Protein AF-A7SJE1-F1 (afdb_monomer_lite)

Secondary structure (DSSP, 8-state):
-EEEEEEEEEEEEEEEEEEEEEEEEEEEEEEEEEEEEEEEEEEEEEEEEEEESEEEEEEEEEEEEEEEEESSEEEEEEEEEEEEEEE-SSEE-

Structure (mmCIF, N/CA/C/O backbone):
data_AF-A7SJE1-F1
#
_entry.id   AF-A7SJE1-F1
#
loop_
_atom_site.group_PDB
_atom_site.id
_atom_site.type_symbol
_atom_site.label_atom_id
_atom_site.label_alt_id
_atom_site.label_comp_id
_atom_site.label_asym_id
_atom_site.label_entity_id
_atom_site.label_seq_id
_atom_site.pdbx_PDB_ins_code
_atom_site.Cartn_x
_atom_site.Cartn_y
_atom_site.Cartn_z
_atom_site.occupancy
_atom_site.B_iso_or_equiv
_atom_site.auth_seq_id
_atom_site.auth_comp_id
_atom_site.auth_asym_id
_atom_site.auth_atom_id
_atom_site.pdbx_PDB_model_num
ATOM 1 N N . MET A 1 1 ? -0.308 12.784 11.298 1.00 85.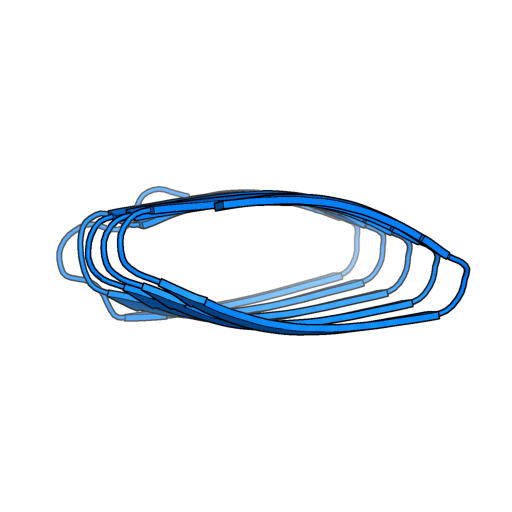88 1 MET A N 1
ATOM 2 C CA . MET A 1 1 ? 1.047 13.014 10.760 1.00 85.88 1 MET A CA 1
ATOM 3 C C . MET A 1 1 ? 0.924 13.163 9.260 1.00 85.88 1 MET A C 1
ATOM 5 O O . MET A 1 1 ? 0.205 12.370 8.661 1.00 85.88 1 MET A O 1
ATOM 9 N N . GLN A 1 2 ? 1.610 14.151 8.687 1.00 88.69 2 GLN A N 1
ATOM 10 C CA . GLN A 1 2 ? 1.731 14.306 7.243 1.00 88.69 2 GLN A CA 1
ATOM 11 C C . GLN A 1 2 ? 3.204 14.188 6.846 1.00 88.69 2 GLN A C 1
ATOM 13 O O . GLN A 1 2 ? 4.041 14.859 7.449 1.00 88.69 2 GLN A O 1
ATOM 18 N N . LEU A 1 3 ? 3.521 13.334 5.871 1.00 88.88 3 LEU A N 1
ATOM 19 C CA . LEU A 1 3 ? 4.867 13.237 5.296 1.00 88.88 3 LEU A CA 1
ATOM 20 C C . LEU A 1 3 ? 4.820 13.353 3.777 1.00 88.88 3 LEU A C 1
ATOM 22 O O . LEU A 1 3 ? 3.929 12.827 3.110 1.00 88.88 3 LEU A O 1
ATOM 26 N N . LEU A 1 4 ? 5.850 14.015 3.269 1.00 91.56 4 LEU A N 1
ATOM 27 C CA . LEU A 1 4 ? 6.171 14.180 1.865 1.00 91.56 4 LEU A CA 1
ATOM 28 C C . LEU A 1 4 ? 7.584 13.636 1.672 1.00 91.56 4 LEU A C 1
ATOM 30 O O . LEU A 1 4 ? 8.503 14.096 2.353 1.00 91.56 4 LEU A O 1
ATOM 34 N N . TYR A 1 5 ? 7.770 12.677 0.771 1.00 88.25 5 TYR A N 1
ATOM 35 C CA . TYR A 1 5 ? 9.097 12.119 0.533 1.00 88.25 5 TYR A CA 1
ATOM 36 C C . TYR A 1 5 ? 9.348 11.845 -0.949 1.00 88.25 5 TYR A C 1
ATOM 38 O O . TYR A 1 5 ? 8.493 11.318 -1.664 1.00 88.25 5 TYR A O 1
ATOM 46 N N . PHE A 1 6 ? 10.556 12.198 -1.383 1.00 92.31 6 PHE A N 1
ATOM 47 C CA . PHE A 1 6 ? 11.056 12.009 -2.738 1.00 92.31 6 PHE A CA 1
ATOM 48 C C . PHE A 1 6 ? 12.360 11.226 -2.672 1.00 92.31 6 PHE A C 1
ATOM 50 O O . PHE A 1 6 ? 13.254 11.575 -1.902 1.00 92.31 6 PHE A O 1
ATOM 57 N N . GLY A 1 7 ? 12.494 10.194 -3.494 1.00 91.31 7 GLY A N 1
ATOM 58 C CA . GLY A 1 7 ? 13.712 9.394 -3.531 1.00 91.31 7 GLY A CA 1
ATOM 59 C C . GLY A 1 7 ? 13.666 8.336 -4.617 1.00 91.31 7 GLY A C 1
ATOM 60 O O . GLY A 1 7 ? 12.611 8.052 -5.166 1.00 91.31 7 GLY A O 1
ATOM 61 N N . HIS A 1 8 ? 14.808 7.739 -4.952 1.00 90.88 8 HIS A N 1
ATOM 62 C CA . HIS A 1 8 ? 14.814 6.642 -5.921 1.00 90.88 8 HIS A CA 1
ATOM 63 C C . HIS A 1 8 ? 14.235 5.360 -5.307 1.00 90.88 8 HIS A C 1
ATOM 65 O O . HIS A 1 8 ? 13.326 4.766 -5.881 1.00 90.88 8 HIS A O 1
ATOM 71 N N . ASN A 1 9 ? 14.702 5.007 -4.107 1.00 94.31 9 ASN A N 1
ATOM 72 C CA . ASN A 1 9 ? 14.208 3.887 -3.312 1.00 94.31 9 ASN A CA 1
ATOM 73 C C . ASN A 1 9 ? 13.690 4.428 -1.982 1.00 94.31 9 ASN A C 1
ATOM 75 O O . ASN A 1 9 ? 14.402 5.167 -1.301 1.00 94.31 9 ASN A O 1
ATOM 79 N N . ILE A 1 10 ? 12.452 4.093 -1.641 1.00 92.50 10 ILE A N 1
ATOM 80 C CA . ILE A 1 10 ? 11.768 4.580 -0.447 1.00 92.50 10 ILE A CA 1
ATOM 81 C C . ILE A 1 10 ? 11.306 3.372 0.354 1.00 92.50 10 ILE A C 1
ATOM 83 O O . ILE A 1 10 ? 10.532 2.558 -0.144 1.00 92.50 10 ILE A O 1
ATOM 87 N N . GLU A 1 11 ? 11.744 3.301 1.605 1.00 92.94 11 GLU A N 1
ATOM 88 C CA . GLU A 1 11 ? 11.282 2.332 2.594 1.00 92.94 11 GLU A CA 1
ATOM 89 C C . GLU A 1 11 ? 10.803 3.096 3.818 1.00 92.94 11 GLU A C 1
ATOM 91 O O . GLU A 1 11 ? 11.506 3.980 4.320 1.00 92.94 11 GLU A O 1
ATOM 96 N N . LEU A 1 12 ? 9.586 2.810 4.279 1.00 89.12 12 LEU A N 1
ATOM 97 C CA . LEU A 1 12 ? 9.015 3.593 5.365 1.00 89.12 12 LEU A CA 1
ATOM 98 C C . LEU A 1 12 ? 8.036 2.786 6.220 1.00 89.12 12 LEU A C 1
ATOM 100 O O . LEU A 1 12 ? 7.235 1.986 5.736 1.00 89.12 12 LEU A O 1
ATOM 104 N N . LEU A 1 13 ? 8.133 3.034 7.523 1.00 93.38 13 LEU A N 1
ATOM 105 C CA . LEU A 1 13 ? 7.325 2.446 8.579 1.00 93.38 13 LEU A CA 1
ATOM 106 C C . LEU A 1 13 ? 6.596 3.577 9.310 1.00 93.38 13 LEU A C 1
ATOM 108 O O . LEU A 1 13 ? 7.244 4.495 9.815 1.00 93.38 13 LEU A O 1
ATOM 112 N N . CYS A 1 14 ? 5.267 3.525 9.377 1.00 90.12 14 CYS A N 1
ATOM 113 C CA . CYS A 1 14 ? 4.471 4.526 10.092 1.00 90.12 14 CYS A CA 1
ATOM 114 C C . CYS A 1 14 ? 3.476 3.906 11.065 1.00 90.12 14 CYS A C 1
ATOM 116 O O . CYS A 1 14 ? 2.798 2.928 10.753 1.00 90.12 14 CYS A O 1
ATOM 118 N N . PHE A 1 15 ? 3.333 4.578 12.208 1.00 94.06 15 PHE A N 1
ATOM 119 C CA . PHE A 1 15 ? 2.310 4.314 13.211 1.00 94.06 15 PHE A CA 1
ATOM 120 C C . PHE A 1 15 ? 1.652 5.625 13.627 1.00 94.06 15 PHE A C 1
ATOM 122 O O . PHE A 1 15 ? 2.336 6.628 13.840 1.00 94.06 15 PHE A O 1
ATOM 129 N N . GLY A 1 16 ? 0.332 5.631 13.778 1.00 92.88 16 GLY A N 1
ATOM 130 C CA . GLY A 1 16 ? -0.377 6.821 14.238 1.00 92.88 16 GLY A CA 1
ATOM 131 C C . GLY A 1 16 ? -1.884 6.738 14.067 1.00 92.88 16 GLY A C 1
ATOM 132 O O . GLY A 1 16 ? -2.398 5.869 13.381 1.00 92.88 16 GLY A O 1
ATOM 133 N N . HIS A 1 17 ? -2.614 7.663 14.688 1.00 93.00 17 HIS A N 1
ATOM 134 C CA . HIS A 1 17 ? -4.073 7.676 14.574 1.00 93.00 17 HIS A CA 1
ATOM 135 C C . HIS A 1 17 ? -4.531 8.151 13.187 1.00 93.00 17 HIS A C 1
ATOM 137 O O . HIS A 1 17 ? -5.252 7.429 12.513 1.00 93.00 17 HIS A O 1
ATOM 143 N N . ASN A 1 18 ? -4.038 9.313 12.739 1.00 94.75 18 ASN A N 1
ATOM 144 C CA . ASN A 1 18 ? -4.318 9.877 11.416 1.00 94.75 18 ASN A CA 1
ATOM 145 C C . ASN A 1 18 ? -3.017 10.020 10.628 1.00 94.75 18 ASN A C 1
ATOM 147 O O . ASN A 1 18 ? -2.122 10.773 11.036 1.00 94.75 18 ASN A O 1
ATOM 151 N N . ILE A 1 19 ? -2.916 9.314 9.510 1.00 95.19 19 ILE A N 1
ATOM 152 C CA . ILE A 1 19 ? -1.720 9.225 8.677 1.00 95.19 19 ILE A CA 1
ATOM 153 C C . ILE A 1 19 ? -2.070 9.694 7.266 1.00 95.19 19 ILE A C 1
ATOM 155 O O . ILE A 1 19 ? -2.980 9.162 6.639 1.00 95.19 19 ILE A O 1
ATOM 159 N N . GLN A 1 20 ? -1.341 10.695 6.776 1.00 94.56 20 GLN A N 1
ATOM 160 C CA . GLN A 1 20 ? -1.462 11.216 5.417 1.00 94.56 20 GLN A CA 1
ATOM 161 C C . GLN A 1 20 ? -0.086 11.233 4.772 1.00 94.56 20 GLN A C 1
ATOM 163 O O . GLN A 1 20 ? 0.821 11.895 5.277 1.00 94.56 20 GLN A O 1
ATOM 168 N N . LEU A 1 21 ? 0.097 10.500 3.683 1.00 90.94 21 LEU A N 1
ATOM 169 C CA . LEU A 1 21 ? 1.428 10.292 3.128 1.00 90.94 21 LEU A CA 1
ATOM 170 C C . LEU A 1 21 ? 1.444 10.464 1.614 1.00 90.94 21 LEU A C 1
ATOM 172 O O . LEU A 1 21 ? 0.549 9.990 0.911 1.00 90.94 21 LEU A O 1
ATOM 176 N N . LEU A 1 22 ? 2.477 11.154 1.131 1.00 93.56 22 LEU A N 1
ATOM 177 C CA . LEU A 1 22 ? 2.651 11.494 -0.274 1.00 93.56 22 LEU A CA 1
ATOM 178 C C . LEU A 1 22 ? 4.071 11.159 -0.739 1.00 93.56 22 LEU A C 1
ATOM 180 O O . LEU A 1 22 ? 5.051 11.684 -0.200 1.00 93.56 22 LEU A O 1
ATOM 184 N N . TYR A 1 23 ? 4.170 10.284 -1.742 1.00 88.75 23 TYR A N 1
ATOM 185 C CA . TYR A 1 23 ? 5.436 9.699 -2.186 1.00 88.75 23 TYR A CA 1
ATOM 186 C C . TYR A 1 23 ? 5.646 9.778 -3.688 1.00 88.75 23 TYR A C 1
ATOM 188 O O . TYR A 1 23 ? 4.742 9.470 -4.467 1.00 88.75 23 TYR A O 1
ATOM 196 N N . PHE A 1 24 ? 6.891 10.067 -4.067 1.00 92.88 24 PHE A N 1
ATOM 197 C CA . PHE A 1 24 ? 7.377 9.931 -5.435 1.00 92.88 24 PHE A CA 1
ATOM 198 C C . PHE A 1 24 ? 8.728 9.223 -5.451 1.00 92.88 24 PHE A C 1
ATOM 200 O O . PHE A 1 24 ? 9.698 9.712 -4.866 1.00 92.88 24 PHE A O 1
ATOM 207 N N . GLY A 1 25 ? 8.811 8.102 -6.159 1.00 91.75 25 GLY A N 1
ATOM 208 C CA . GLY A 1 25 ? 10.062 7.370 -6.299 1.00 91.75 25 GLY A CA 1
ATOM 209 C C . GLY A 1 25 ? 10.027 6.266 -7.335 1.00 91.75 25 GLY A C 1
ATOM 210 O O . GLY A 1 25 ? 9.017 6.058 -7.983 1.00 91.75 25 GLY A O 1
ATOM 211 N N . HIS A 1 26 ? 11.138 5.566 -7.544 1.00 93.44 26 HIS A N 1
ATOM 212 C CA . HIS A 1 26 ? 11.177 4.462 -8.503 1.00 93.44 26 HIS A CA 1
ATOM 213 C C . HIS A 1 26 ? 10.721 3.152 -7.854 1.00 93.44 26 HIS A C 1
ATOM 215 O O . HIS A 1 26 ? 9.870 2.460 -8.409 1.00 93.44 26 HIS A O 1
ATOM 221 N N . ILE A 1 27 ? 11.246 2.843 -6.667 1.00 95.00 27 ILE A N 1
ATOM 222 C CA . ILE A 1 27 ? 10.876 1.675 -5.861 1.00 95.00 27 ILE A CA 1
ATOM 223 C C . ILE A 1 27 ? 10.362 2.166 -4.513 1.00 95.00 27 ILE A C 1
ATOM 225 O O . ILE A 1 27 ? 11.039 2.935 -3.832 1.00 95.00 27 ILE A O 1
ATOM 229 N N . ILE A 1 28 ? 9.162 1.738 -4.134 1.00 94.25 28 ILE A N 1
ATOM 230 C CA . ILE A 1 28 ? 8.493 2.183 -2.914 1.00 94.25 28 ILE A CA 1
ATOM 231 C C . ILE A 1 28 ? 7.989 0.958 -2.162 1.00 94.25 28 ILE A C 1
ATOM 233 O O . ILE A 1 28 ? 7.205 0.177 -2.699 1.00 94.25 28 ILE A O 1
ATOM 237 N N . GLN A 1 29 ? 8.429 0.811 -0.917 1.00 93.81 29 GLN A N 1
ATOM 238 C CA . GLN A 1 29 ? 7.955 -0.200 0.017 1.00 93.81 29 GLN A CA 1
ATOM 239 C C . GLN A 1 29 ? 7.462 0.467 1.293 1.00 93.81 29 GLN A C 1
ATOM 241 O O . GLN A 1 29 ? 8.115 1.355 1.847 1.00 93.81 29 GLN A O 1
ATOM 246 N N . PHE A 1 30 ? 6.300 0.034 1.772 1.00 90.06 30 PHE A N 1
ATOM 247 C CA . PHE A 1 30 ? 5.675 0.685 2.909 1.00 90.06 30 PHE A CA 1
ATOM 248 C C . PHE A 1 30 ? 4.952 -0.279 3.843 1.00 90.06 30 PHE A C 1
ATOM 250 O O . PHE A 1 30 ? 4.228 -1.171 3.398 1.00 90.06 30 PHE A O 1
ATOM 257 N N . LEU A 1 31 ? 5.065 0.002 5.143 1.00 94.44 31 LEU A N 1
ATOM 258 C CA . LEU A 1 31 ? 4.290 -0.629 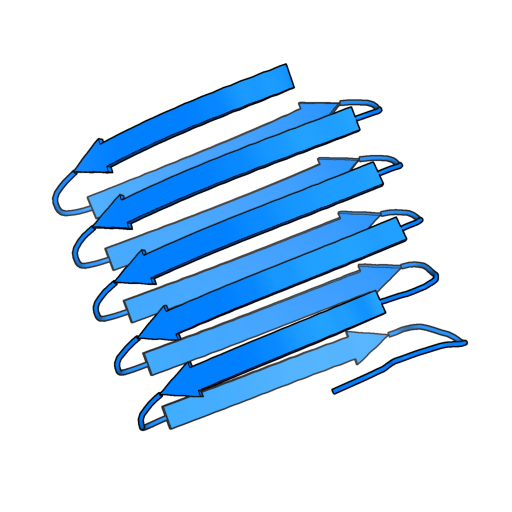6.204 1.00 94.44 31 LEU A CA 1
ATOM 259 C C . LEU A 1 31 ? 3.592 0.421 7.087 1.00 94.44 31 LEU A C 1
ATOM 261 O O . LEU A 1 31 ? 4.249 1.234 7.741 1.00 94.44 31 LEU A O 1
ATOM 265 N N . CYS A 1 32 ? 2.255 0.399 7.117 1.00 93.31 32 CYS A N 1
ATOM 266 C CA . CYS A 1 32 ? 1.427 1.357 7.860 1.00 93.31 32 CYS A CA 1
ATOM 267 C C . CYS A 1 32 ? 0.501 0.689 8.866 1.00 93.31 32 CYS A C 1
ATOM 269 O O . CYS A 1 32 ? -0.218 -0.244 8.507 1.00 93.31 32 CYS A O 1
ATOM 271 N N . PHE A 1 33 ? 0.411 1.267 10.062 1.00 95.00 33 PHE A N 1
ATOM 272 C CA . PHE A 1 33 ? -0.626 0.945 11.037 1.00 95.00 33 PHE A CA 1
ATOM 273 C C . PHE A 1 33 ? -1.271 2.224 11.572 1.00 95.00 33 PHE A C 1
ATOM 275 O O . PHE A 1 33 ? -0.589 3.092 12.124 1.00 95.00 33 PHE A O 1
ATOM 282 N N . GLY A 1 34 ? -2.592 2.338 11.464 1.00 93.81 34 GLY A N 1
ATOM 283 C CA . GLY A 1 34 ? -3.297 3.511 11.968 1.00 93.81 34 GLY A CA 1
ATOM 284 C C . GLY A 1 34 ? -4.809 3.426 11.904 1.00 93.81 34 GLY A C 1
ATOM 285 O O . GLY A 1 34 ? -5.355 2.463 11.398 1.00 93.81 34 GLY A O 1
ATOM 286 N N . HIS A 1 35 ? -5.511 4.421 12.444 1.00 94.06 35 HIS A N 1
ATOM 287 C CA . HIS A 1 35 ? -6.976 4.418 12.423 1.00 94.06 35 HIS A CA 1
ATOM 288 C C . HIS A 1 35 ? -7.509 4.970 11.099 1.00 94.06 35 HIS A C 1
ATOM 290 O O . HIS A 1 35 ? -8.312 4.319 10.442 1.00 94.06 35 HIS A O 1
ATOM 296 N N . ILE A 1 36 ? -7.022 6.144 10.693 1.00 95.62 36 ILE A N 1
ATOM 297 C CA . ILE A 1 36 ? -7.341 6.798 9.424 1.00 95.62 36 ILE A CA 1
ATOM 298 C C . ILE A 1 36 ? -6.059 6.927 8.619 1.00 95.62 36 ILE A C 1
ATOM 300 O O . ILE A 1 36 ? -5.073 7.506 9.084 1.00 95.62 36 ILE A O 1
ATOM 304 N N . ILE A 1 37 ? -6.084 6.397 7.406 1.00 95.50 37 ILE A N 1
ATOM 305 C CA . ILE A 1 37 ? -4.915 6.283 6.555 1.00 95.50 37 ILE A CA 1
ATOM 306 C C . ILE A 1 37 ? -5.265 6.779 5.155 1.00 95.50 37 ILE A C 1
ATOM 308 O O . ILE A 1 37 ? -6.179 6.264 4.518 1.00 95.50 37 ILE A O 1
ATOM 312 N N . GLN A 1 38 ? -4.510 7.760 4.669 1.00 95.06 38 GLN A N 1
ATOM 313 C CA . GLN A 1 38 ? -4.625 8.279 3.311 1.00 95.06 38 GLN A CA 1
ATOM 314 C C . GLN A 1 38 ? -3.258 8.291 2.636 1.00 95.06 38 GLN A C 1
ATOM 316 O O . GLN A 1 38 ? -2.294 8.850 3.167 1.00 95.06 38 GLN A O 1
ATOM 321 N N . PHE A 1 39 ? -3.188 7.709 1.445 1.00 92.12 39 PHE A N 1
ATOM 322 C CA . PHE A 1 39 ? -1.957 7.606 0.674 1.00 92.12 39 PHE A CA 1
ATOM 323 C C . PHE A 1 39 ? -2.122 8.090 -0.755 1.00 92.12 39 PHE A C 1
ATOM 325 O O . PHE A 1 39 ? -3.056 7.700 -1.457 1.00 92.12 39 PHE A O 1
ATOM 332 N N . LEU A 1 40 ? -1.121 8.847 -1.198 1.00 94.62 40 LEU A N 1
ATOM 333 C CA . LEU A 1 40 ? -0.870 9.131 -2.600 1.00 94.62 40 LEU A CA 1
ATOM 334 C C . LEU A 1 40 ? 0.542 8.679 -2.969 1.00 94.62 40 LEU A C 1
ATOM 336 O O . LEU A 1 40 ? 1.520 9.124 -2.366 1.00 94.62 40 LEU A O 1
ATOM 340 N N . CYS A 1 41 ? 0.662 7.809 -3.967 1.00 93.00 41 CYS A N 1
ATOM 341 C CA . CYS A 1 41 ? 1.947 7.238 -4.350 1.00 93.00 41 CYS A CA 1
ATOM 342 C C . CYS A 1 41 ? 2.140 7.212 -5.865 1.00 93.00 41 CYS A C 1
ATOM 344 O O . CYS A 1 41 ? 1.266 6.761 -6.604 1.00 93.00 41 CYS A O 1
ATOM 346 N N . PHE A 1 42 ? 3.315 7.653 -6.309 1.00 94.75 42 PHE A N 1
ATOM 347 C CA . PHE A 1 42 ? 3.760 7.560 -7.694 1.00 94.75 42 PHE A CA 1
ATOM 348 C C . PHE A 1 42 ? 5.113 6.855 -7.759 1.00 94.75 42 PHE A C 1
ATOM 350 O O . PHE A 1 42 ? 6.085 7.323 -7.160 1.00 94.75 42 PHE A O 1
ATOM 357 N N . GLY A 1 43 ? 5.199 5.767 -8.522 1.00 93.56 43 GLY A N 1
ATOM 358 C CA . GLY A 1 43 ? 6.474 5.106 -8.762 1.00 93.56 43 GLY A CA 1
ATOM 359 C C . GLY A 1 43 ? 6.453 3.956 -9.748 1.00 93.56 43 GLY A C 1
ATOM 360 O O . GLY A 1 43 ? 5.419 3.635 -10.304 1.00 93.56 43 GLY A O 1
ATOM 361 N N . HIS A 1 44 ? 7.600 3.341 -10.030 1.00 94.50 44 HIS A N 1
ATOM 362 C CA . HIS A 1 44 ? 7.657 2.239 -10.994 1.00 94.50 44 HIS A CA 1
ATOM 363 C C . HIS A 1 44 ? 7.259 0.906 -10.350 1.00 94.50 44 HIS A C 1
ATOM 365 O O . HIS A 1 44 ? 6.458 0.163 -10.912 1.00 94.50 44 HIS A O 1
ATOM 371 N N . ILE A 1 45 ? 7.804 0.613 -9.168 1.00 95.69 45 ILE A N 1
ATOM 372 C CA . ILE A 1 45 ? 7.513 -0.584 -8.376 1.00 95.69 45 ILE A CA 1
ATOM 373 C C . ILE A 1 45 ? 7.020 -0.139 -7.007 1.00 95.69 45 ILE A C 1
ATOM 375 O O . ILE A 1 45 ? 7.699 0.615 -6.313 1.00 95.69 45 ILE A O 1
ATOM 379 N N . ILE A 1 46 ? 5.843 -0.612 -6.624 1.00 95.31 46 ILE A N 1
ATOM 380 C CA . ILE A 1 46 ? 5.136 -0.173 -5.430 1.00 95.31 46 ILE A CA 1
ATOM 381 C C . ILE A 1 46 ? 4.667 -1.400 -4.649 1.00 95.31 46 ILE A C 1
ATOM 383 O O . ILE A 1 46 ? 3.966 -2.252 -5.195 1.00 95.31 46 ILE A O 1
ATOM 387 N N . GLN A 1 47 ? 5.024 -1.474 -3.368 1.00 94.88 47 GLN A N 1
ATOM 388 C CA . GLN A 1 47 ? 4.579 -2.510 -2.440 1.00 94.88 47 GLN A CA 1
ATOM 389 C C . GLN A 1 47 ? 4.065 -1.883 -1.144 1.00 94.88 47 GLN A C 1
ATOM 391 O O . GLN A 1 47 ? 4.775 -1.131 -0.475 1.00 94.88 47 GLN A O 1
ATOM 396 N N . PHE A 1 48 ? 2.838 -2.227 -0.767 1.00 92.25 48 PHE A N 1
ATOM 397 C CA . PHE A 1 48 ? 2.186 -1.704 0.430 1.00 92.25 48 PHE A CA 1
ATOM 398 C C . PHE A 1 48 ? 1.658 -2.820 1.319 1.00 92.25 48 PHE A C 1
ATOM 400 O O . PHE A 1 48 ? 1.005 -3.751 0.845 1.00 92.25 48 PHE A O 1
ATOM 407 N N . LEU A 1 49 ? 1.867 -2.648 2.621 1.00 94.75 49 LEU A N 1
ATOM 408 C CA . LEU A 1 49 ? 1.198 -3.385 3.678 1.00 94.75 49 LEU A CA 1
ATOM 409 C C . LEU A 1 49 ? 0.537 -2.389 4.641 1.00 94.75 49 LEU A C 1
ATOM 411 O O . LEU A 1 49 ? 1.209 -1.535 5.223 1.00 94.75 49 LEU A O 1
ATOM 415 N N . CYS A 1 50 ? -0.783 -2.473 4.791 1.00 93.50 50 CYS A N 1
ATOM 416 C CA . CYS A 1 50 ? -1.557 -1.486 5.535 1.00 93.50 50 CYS A CA 1
ATOM 417 C C . CYS A 1 50 ? -2.583 -2.125 6.476 1.00 93.50 50 CYS A C 1
ATOM 419 O O . CYS A 1 50 ? -3.295 -3.050 6.091 1.00 93.50 50 CYS A O 1
ATOM 421 N N . PHE A 1 51 ? -2.678 -1.600 7.698 1.00 94.69 51 PHE A N 1
ATOM 422 C CA . PHE A 1 51 ? -3.668 -2.006 8.692 1.00 94.69 51 PHE A CA 1
ATOM 423 C C . PHE A 1 51 ? -4.365 -0.780 9.282 1.00 94.69 51 PHE A C 1
ATOM 425 O O . PHE A 1 51 ? -3.692 0.096 9.835 1.00 94.69 51 PHE A O 1
ATOM 432 N N . GLY A 1 52 ? -5.697 -0.725 9.216 1.00 93.31 52 GLY A N 1
ATOM 433 C CA . GLY A 1 52 ? -6.448 0.400 9.777 1.00 93.31 52 GLY A CA 1
ATOM 434 C C . GLY A 1 52 ? -7.968 0.345 9.679 1.00 93.31 52 GLY A C 1
ATOM 435 O O . GLY A 1 52 ? -8.523 -0.661 9.272 1.00 93.31 52 GLY A O 1
ATOM 436 N N . TYR A 1 53 ? -8.661 1.402 10.111 1.00 93.38 53 TYR A N 1
ATOM 437 C CA . TYR A 1 53 ? -10.134 1.423 10.195 1.00 93.38 53 TYR A CA 1
ATOM 438 C C . TYR A 1 53 ? -10.815 2.235 9.087 1.00 93.38 53 TYR A C 1
ATOM 440 O O . TYR A 1 53 ? -11.984 2.019 8.801 1.00 93.38 53 TYR A O 1
ATOM 448 N N . ILE A 1 54 ? 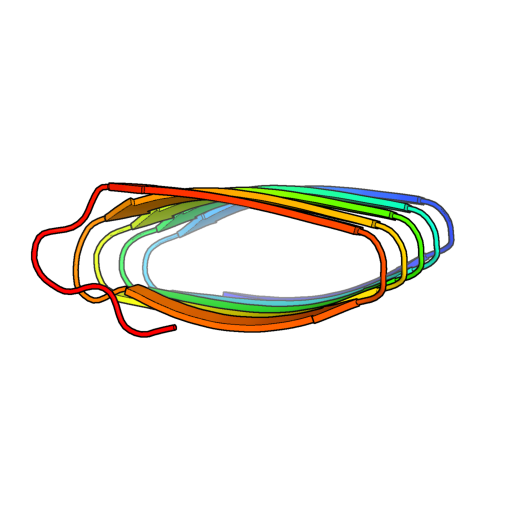-10.116 3.207 8.506 1.00 94.81 54 ILE A N 1
ATOM 449 C CA . ILE A 1 54 ? -10.524 3.923 7.296 1.00 94.81 54 ILE A CA 1
ATOM 450 C C . ILE A 1 54 ? -9.274 4.056 6.450 1.00 94.81 54 ILE A C 1
ATOM 452 O O . ILE A 1 54 ? -8.275 4.624 6.907 1.00 94.81 54 ILE A O 1
ATOM 456 N N . ILE A 1 55 ? -9.319 3.531 5.232 1.00 94.38 55 ILE A N 1
ATOM 457 C CA . ILE A 1 55 ? -8.135 3.421 4.390 1.00 94.38 55 ILE A CA 1
ATOM 458 C C . ILE A 1 55 ? -8.459 3.918 2.988 1.00 94.38 55 ILE A C 1
ATOM 460 O O . ILE A 1 55 ? -9.338 3.386 2.321 1.00 94.38 55 ILE A O 1
ATOM 464 N N . GLN A 1 56 ? -7.715 4.921 2.529 1.00 94.94 56 GLN A N 1
ATOM 465 C CA . GLN A 1 56 ? -7.831 5.474 1.184 1.00 94.94 56 GLN A CA 1
ATOM 466 C C . GLN A 1 56 ? -6.473 5.442 0.486 1.00 94.94 56 GLN A C 1
ATOM 468 O O .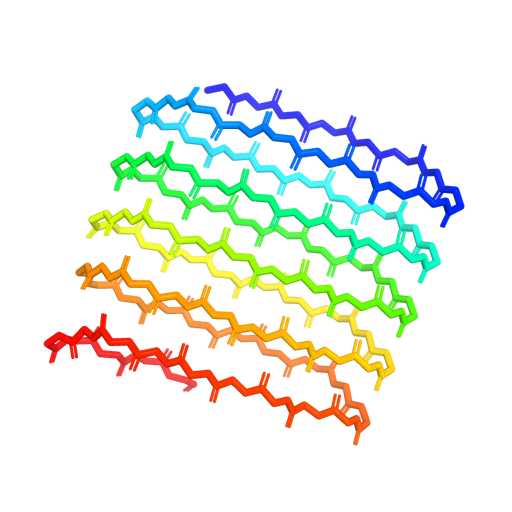 GLN A 1 56 ? -5.511 6.053 0.961 1.00 94.94 56 GLN A O 1
ATOM 473 N N . PHE A 1 57 ? -6.394 4.763 -0.656 1.00 92.19 57 PHE A N 1
ATOM 474 C CA . PHE A 1 57 ? -5.187 4.722 -1.481 1.00 92.19 57 PHE A CA 1
ATOM 475 C C . PHE A 1 57 ? -5.446 5.227 -2.890 1.00 92.19 57 PHE A C 1
ATOM 477 O O . PHE A 1 57 ? -6.380 4.796 -3.559 1.00 92.19 57 PHE A O 1
ATOM 484 N N . LEU A 1 58 ? -4.528 6.066 -3.363 1.00 94.50 58 LEU A N 1
ATOM 485 C CA . LEU A 1 58 ? -4.380 6.412 -4.764 1.00 94.50 58 LEU A CA 1
ATOM 486 C C . LEU A 1 58 ? -2.939 6.128 -5.194 1.00 94.50 58 LEU A C 1
ATOM 488 O O . LEU A 1 58 ? -1.997 6.723 -4.668 1.00 94.50 58 LEU A O 1
ATOM 492 N N . CYS A 1 59 ? -2.752 5.194 -6.123 1.00 92.81 59 CYS A N 1
ATOM 493 C CA . CYS A 1 59 ? -1.423 4.748 -6.536 1.00 92.81 59 CYS A CA 1
ATOM 494 C C . CYS A 1 59 ? -1.280 4.680 -8.056 1.00 92.81 59 CYS A C 1
ATOM 496 O O . CYS A 1 59 ? -2.113 4.104 -8.753 1.00 92.81 59 CYS A O 1
ATOM 498 N N . PHE A 1 60 ? -0.169 5.215 -8.554 1.00 95.00 60 PHE A N 1
ATOM 499 C CA . PHE A 1 60 ? 0.211 5.188 -9.960 1.00 95.00 60 PHE A CA 1
ATOM 500 C C . PHE A 1 60 ? 1.569 4.512 -10.105 1.00 95.00 60 PHE A C 1
ATOM 502 O O . PHE A 1 60 ? 2.562 5.007 -9.568 1.00 95.00 60 PHE A O 1
ATOM 509 N N . GLY A 1 61 ? 1.633 3.414 -10.855 1.00 93.62 61 GLY A N 1
ATOM 510 C CA . GLY A 1 61 ? 2.905 2.763 -11.124 1.00 93.62 61 GLY A CA 1
ATOM 511 C C . GLY A 1 61 ? 2.878 1.582 -12.069 1.00 93.62 61 GLY A C 1
ATOM 512 O O . GLY A 1 61 ? 1.823 1.085 -12.426 1.00 93.62 61 GLY A O 1
ATOM 513 N N . HIS A 1 62 ? 4.047 1.121 -12.508 1.00 94.56 62 HIS A N 1
ATOM 514 C CA . HIS A 1 62 ? 4.117 0.022 -13.474 1.00 94.56 62 HIS A CA 1
ATOM 515 C C . HIS A 1 62 ? 3.761 -1.325 -12.828 1.00 94.56 62 HIS A C 1
ATOM 517 O O . HIS A 1 62 ? 2.987 -2.096 -13.395 1.00 94.56 62 HIS A O 1
ATOM 523 N N . ILE A 1 63 ? 4.306 -1.587 -11.637 1.00 95.81 63 ILE A N 1
ATOM 524 C CA . ILE A 1 63 ? 4.067 -2.791 -10.836 1.00 95.81 63 ILE A CA 1
ATOM 525 C C . ILE A 1 63 ? 3.566 -2.366 -9.458 1.00 95.81 63 ILE A C 1
ATOM 527 O O . ILE A 1 63 ? 4.264 -1.648 -8.745 1.00 95.81 63 ILE A O 1
ATOM 531 N N . ILE A 1 64 ? 2.377 -2.828 -9.080 1.00 94.44 64 ILE A N 1
ATOM 532 C CA . ILE A 1 64 ? 1.730 -2.502 -7.809 1.00 94.44 64 ILE A CA 1
ATOM 533 C C . ILE A 1 64 ? 1.344 -3.799 -7.100 1.00 94.44 64 ILE A C 1
ATOM 535 O O . ILE A 1 64 ? 0.612 -4.623 -7.650 1.00 94.44 64 ILE A O 1
ATOM 539 N N . GLN A 1 65 ? 1.817 -3.964 -5.867 1.00 94.19 65 GLN A N 1
ATOM 540 C CA . GLN A 1 65 ? 1.393 -5.020 -4.955 1.00 94.19 65 GLN A CA 1
ATOM 541 C C . GLN A 1 65 ? 0.845 -4.409 -3.671 1.00 94.19 65 GLN A C 1
ATOM 543 O O . GLN A 1 65 ? 1.480 -3.554 -3.051 1.00 94.19 65 GLN A O 1
ATOM 548 N N . PHE A 1 66 ? -0.339 -4.854 -3.271 1.00 90.19 66 PHE A N 1
ATOM 549 C CA . PHE A 1 66 ? -1.066 -4.234 -2.178 1.00 90.19 66 PHE A CA 1
ATOM 550 C C . PHE A 1 66 ? -1.683 -5.270 -1.237 1.00 90.19 66 PHE A C 1
ATOM 552 O O . PHE A 1 66 ? -2.438 -6.142 -1.667 1.00 90.19 66 PHE A O 1
ATOM 559 N N . LEU A 1 67 ? -1.378 -5.159 0.055 1.00 93.50 67 LEU A N 1
ATOM 560 C CA . LEU A 1 67 ? -1.976 -5.957 1.117 1.00 93.50 67 LEU A CA 1
ATOM 561 C C . LEU A 1 67 ? -2.618 -5.022 2.138 1.00 93.50 67 LEU A C 1
ATOM 563 O O . LEU A 1 67 ? -1.940 -4.158 2.700 1.00 93.50 67 LEU A O 1
ATOM 567 N N . CYS A 1 68 ? -3.908 -5.200 2.399 1.00 91.88 68 CYS A N 1
ATOM 568 C CA . CYS A 1 68 ? -4.613 -4.335 3.331 1.00 91.88 68 CYS A CA 1
ATOM 569 C C . CYS A 1 68 ? -5.637 -5.079 4.175 1.00 91.88 68 CYS A C 1
ATOM 571 O O . CYS A 1 68 ? -6.356 -5.953 3.692 1.00 91.88 68 CYS A O 1
ATOM 573 N N . PHE A 1 69 ? -5.693 -4.706 5.447 1.00 93.12 69 PHE A N 1
ATOM 574 C CA . PHE A 1 69 ? -6.632 -5.235 6.420 1.00 93.12 69 PHE A CA 1
ATOM 575 C C . PHE A 1 69 ? -7.286 -4.076 7.145 1.00 93.12 69 PHE A C 1
ATOM 577 O O . PHE A 1 69 ? -6.593 -3.227 7.717 1.00 93.12 69 PHE A O 1
ATOM 584 N N . GLY A 1 70 ? -8.611 -4.049 7.160 1.00 91.81 70 GLY A N 1
ATOM 585 C CA . GLY A 1 70 ? -9.275 -2.951 7.821 1.00 91.81 70 GLY A CA 1
ATOM 586 C C . GLY A 1 70 ? -10.775 -2.897 7.698 1.00 91.81 70 GLY A C 1
ATOM 587 O O . GLY A 1 70 ? -11.425 -3.888 7.379 1.00 91.81 70 GLY A O 1
ATOM 588 N N . HIS A 1 71 ? -11.286 -1.707 7.998 1.00 90.81 71 HIS A N 1
ATOM 589 C CA . HIS A 1 71 ? -12.648 -1.311 7.690 1.00 90.81 71 HIS A CA 1
ATOM 590 C C . HIS A 1 71 ? -12.648 -0.146 6.688 1.00 90.81 71 HIS A C 1
ATOM 592 O O . HIS A 1 71 ? -11.647 0.570 6.597 1.00 90.81 71 HIS A O 1
ATOM 598 N N . ASN A 1 72 ? -13.738 0.035 5.938 1.00 93.75 72 ASN A N 1
ATOM 599 C CA . ASN A 1 72 ? -13.923 1.105 4.953 1.00 93.75 72 ASN A CA 1
ATOM 600 C C . ASN A 1 72 ? -12.684 1.381 4.084 1.00 93.75 72 ASN A C 1
ATOM 602 O O . ASN A 1 72 ? -12.015 2.417 4.211 1.00 93.75 72 ASN A O 1
ATOM 606 N N . ILE A 1 73 ? -12.385 0.439 3.196 1.00 93.31 73 ILE A N 1
ATOM 607 C CA . ILE A 1 73 ? -11.260 0.493 2.273 1.00 93.31 73 ILE A CA 1
ATOM 608 C C . ILE A 1 73 ? -11.713 1.053 0.918 1.00 93.31 73 ILE A C 1
ATOM 610 O O . ILE A 1 73 ? -12.554 0.475 0.235 1.00 93.31 73 ILE A O 1
ATOM 614 N N . GLN A 1 74 ? -11.090 2.150 0.486 1.00 93.94 74 GLN A N 1
ATOM 615 C CA . GLN A 1 74 ? -11.234 2.715 -0.857 1.00 93.94 74 GLN A CA 1
ATOM 616 C C . GLN A 1 74 ? -9.886 2.730 -1.561 1.00 93.94 74 GLN A C 1
ATOM 618 O O . GLN A 1 74 ? -8.924 3.329 -1.070 1.00 93.94 74 GLN A O 1
ATOM 623 N N . LEU A 1 75 ? -9.808 2.102 -2.726 1.00 90.62 75 LEU A N 1
ATOM 624 C CA . LEU A 1 75 ? -8.552 1.964 -3.444 1.00 90.62 75 LEU A CA 1
ATOM 625 C C . LEU A 1 75 ? -8.718 2.371 -4.895 1.00 90.62 75 LEU A C 1
ATOM 627 O O . LEU A 1 75 ? -9.693 2.007 -5.536 1.00 90.62 75 LEU A O 1
ATOM 631 N N . LEU A 1 76 ? -7.734 3.093 -5.418 1.00 93.38 76 LEU A N 1
ATOM 632 C CA . LEU A 1 76 ? -7.685 3.453 -6.821 1.00 93.38 76 LEU A CA 1
ATOM 633 C C . LEU A 1 76 ? -6.259 3.304 -7.347 1.00 93.38 76 LEU A C 1
ATOM 635 O O . LEU A 1 76 ? -5.301 3.856 -6.793 1.00 93.38 76 LEU A O 1
ATOM 639 N N . TYR A 1 77 ? -6.125 2.539 -8.426 1.00 90.12 77 TYR A N 1
ATOM 640 C CA . TYR A 1 77 ? -4.835 2.134 -8.969 1.00 90.12 77 TYR A CA 1
ATOM 641 C C . TYR A 1 77 ? -4.760 2.370 -10.467 1.00 90.12 77 TYR A C 1
ATOM 643 O O . TYR A 1 77 ? -5.678 2.030 -11.210 1.00 90.12 77 TYR A O 1
ATOM 651 N N . PHE A 1 78 ? -3.608 2.854 -10.916 1.00 92.31 78 PHE A N 1
ATOM 652 C CA . PHE A 1 78 ? -3.264 2.910 -12.328 1.00 92.31 78 PHE A CA 1
ATOM 653 C C . PHE A 1 78 ? -1.911 2.260 -12.543 1.00 92.31 78 PHE A C 1
ATOM 655 O O . PHE A 1 78 ? -0.900 2.726 -12.016 1.00 92.31 78 PHE A O 1
ATOM 662 N N . GLY A 1 79 ? -1.893 1.188 -13.328 1.00 91.50 79 GLY A N 1
ATOM 663 C CA . GLY A 1 79 ? -0.671 0.449 -13.572 1.00 91.50 79 GLY A CA 1
ATOM 664 C C . GLY A 1 79 ? -0.802 -0.691 -14.555 1.00 91.50 79 GLY A C 1
ATOM 665 O O . GLY A 1 79 ? -1.894 -1.002 -15.023 1.00 91.50 79 GLY A O 1
ATOM 666 N N . HIS A 1 80 ? 0.340 -1.296 -14.878 1.00 90.94 80 HIS A N 1
ATOM 667 C CA . HIS A 1 80 ? 0.413 -2.359 -15.876 1.00 90.94 80 HIS A CA 1
ATOM 668 C C . HIS A 1 80 ? 0.280 -3.752 -15.251 1.00 90.94 80 HIS A C 1
ATOM 670 O O . HIS A 1 80 ? -0.330 -4.644 -15.836 1.00 90.94 80 HIS A O 1
ATOM 676 N N . ILE A 1 81 ? 0.861 -3.951 -14.067 1.00 94.88 81 ILE A N 1
ATOM 677 C CA . ILE A 1 81 ? 0.785 -5.195 -13.299 1.00 94.88 81 ILE A CA 1
ATOM 678 C C . ILE A 1 81 ? 0.291 -4.834 -11.904 1.00 94.88 81 ILE A C 1
ATOM 680 O O . ILE A 1 81 ? 0.996 -4.162 -11.155 1.00 94.88 81 ILE A O 1
ATOM 684 N N . ILE A 1 82 ? -0.918 -5.275 -11.560 1.00 92.44 82 ILE A N 1
ATOM 685 C CA . ILE A 1 82 ? -1.561 -4.951 -10.284 1.00 92.44 82 ILE A CA 1
ATOM 686 C C . ILE A 1 82 ? -1.964 -6.251 -9.596 1.00 92.44 82 ILE A C 1
ATOM 688 O O . ILE A 1 82 ? -2.644 -7.093 -10.179 1.00 92.44 82 ILE A O 1
ATOM 692 N N . GLN A 1 83 ? -1.540 -6.404 -8.347 1.00 92.88 83 GLN A N 1
ATOM 693 C CA . GLN A 1 83 ? -1.965 -7.474 -7.455 1.00 92.88 83 GLN A CA 1
ATOM 694 C C . GLN A 1 83 ? -2.421 -6.853 -6.141 1.00 92.88 83 GLN A C 1
ATOM 696 O O . GLN A 1 83 ? -1.685 -6.076 -5.532 1.00 92.88 83 GLN A O 1
ATOM 701 N N . PHE A 1 84 ? -3.617 -7.207 -5.686 1.00 89.81 84 PHE A N 1
ATOM 702 C CA . PHE A 1 84 ? -4.114 -6.756 -4.395 1.00 89.81 84 PHE A CA 1
ATOM 703 C C . PHE A 1 84 ? -4.813 -7.887 -3.648 1.00 89.81 84 PHE A C 1
ATOM 705 O O . PHE A 1 84 ? -5.450 -8.756 -4.243 1.00 89.81 84 PHE A O 1
ATOM 712 N N . LEU A 1 85 ? -4.690 -7.849 -2.327 1.00 92.06 85 LEU A N 1
ATOM 713 C CA . LEU A 1 85 ? -5.465 -8.655 -1.399 1.00 92.06 85 LEU A CA 1
ATOM 714 C C . LEU A 1 85 ? -5.946 -7.722 -0.291 1.00 92.06 85 LEU A C 1
ATOM 716 O O . LEU A 1 85 ? -5.140 -7.089 0.394 1.00 92.06 85 LEU A O 1
ATOM 720 N N . CYS A 1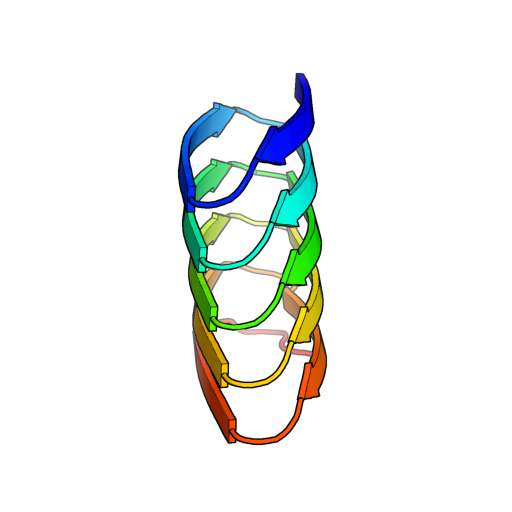 86 ? -7.260 -7.607 -0.152 1.00 89.31 86 CYS A N 1
ATOM 721 C CA . CYS A 1 86 ? -7.886 -6.760 0.853 1.00 89.31 86 CYS A CA 1
ATOM 722 C C . CYS A 1 86 ? -8.888 -7.565 1.660 1.00 89.31 86 CYS A C 1
ATOM 724 O O . CYS A 1 86 ? -9.692 -8.306 1.095 1.00 89.31 86 CYS A O 1
ATOM 726 N N . PHE A 1 87 ? -8.827 -7.395 2.975 1.00 90.38 87 PHE A N 1
ATOM 727 C CA . PHE A 1 87 ? -9.782 -7.966 3.909 1.00 90.38 87 PHE A CA 1
ATOM 728 C C . PHE A 1 87 ? -10.502 -6.838 4.626 1.00 90.38 87 PHE A C 1
ATOM 730 O O . PHE A 1 87 ? -9.908 -6.149 5.457 1.00 90.38 87 PHE A O 1
ATOM 737 N N . ASP A 1 88 ? -11.771 -6.674 4.278 1.00 87.12 88 ASP A N 1
ATOM 738 C CA . ASP A 1 88 ? -12.693 -5.718 4.871 1.00 87.12 88 ASP A CA 1
ATOM 739 C C . ASP A 1 88 ? -14.130 -6.146 4.552 1.00 87.12 88 ASP A C 1
ATOM 741 O O . ASP A 1 88 ? -14.391 -6.890 3.604 1.00 87.12 88 ASP A O 1
ATOM 745 N N . VAL A 1 89 ? -15.038 -5.703 5.408 1.00 77.44 89 VAL A N 1
ATOM 746 C CA . VAL A 1 89 ? -16.485 -5.767 5.250 1.00 77.44 89 VAL A CA 1
ATOM 747 C C . VAL A 1 89 ? -16.957 -4.854 4.105 1.00 77.44 89 VAL A C 1
ATOM 749 O O . VAL A 1 89 ? -17.861 -5.255 3.379 1.00 77.44 89 VAL A O 1
ATOM 752 N N . ASP A 1 90 ? -16.314 -3.697 3.890 1.00 84.56 90 ASP A N 1
ATOM 753 C CA . ASP A 1 90 ? -16.745 -2.648 2.953 1.00 84.56 90 ASP A CA 1
ATOM 754 C C . ASP A 1 90 ? 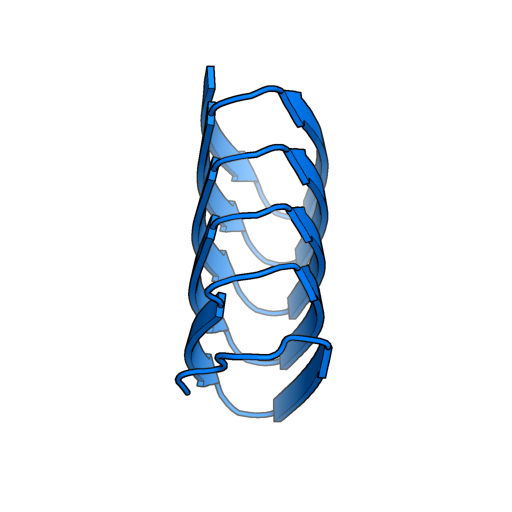-15.608 -2.164 2.022 1.00 84.56 90 ASP A C 1
ATOM 756 O O . ASP A 1 90 ? -15.011 -1.105 2.219 1.00 84.56 90 ASP A O 1
ATOM 760 N N . ILE A 1 91 ? -15.325 -2.935 0.962 1.00 86.38 91 ILE A N 1
ATOM 761 C CA . ILE A 1 91 ? -14.283 -2.618 -0.037 1.00 86.38 91 ILE A CA 1
ATOM 762 C C . ILE A 1 91 ? -14.874 -1.901 -1.257 1.00 86.38 91 ILE A C 1
ATOM 764 O O . ILE A 1 91 ? -15.813 -2.392 -1.887 1.00 86.38 91 ILE A O 1
ATOM 768 N N . GLN A 1 92 ? -14.248 -0.790 -1.653 1.00 86.06 92 GLN A N 1
ATOM 769 C CA . GLN A 1 92 ? -14.477 -0.085 -2.916 1.00 86.06 92 GLN A CA 1
ATOM 770 C C . GLN A 1 92 ? -13.186 -0.057 -3.751 1.00 86.06 92 GLN A C 1
ATOM 772 O O . GLN A 1 92 ? -12.125 0.326 -3.248 1.00 86.06 92 GLN A O 1
ATOM 777 N N . LEU A 1 93 ? -13.292 -0.472 -5.019 1.00 82.12 93 LEU A N 1
ATOM 778 C CA . LEU A 1 93 ? -12.208 -0.567 -6.009 1.00 82.12 93 LEU A CA 1
ATOM 779 C C . LEU A 1 93 ? -12.487 0.322 -7.224 1.00 82.12 93 LEU A C 1
ATOM 781 O O . LEU A 1 93 ? -13.686 0.485 -7.552 1.00 82.12 93 LEU A O 1
#

Sequence (93 aa):
MQLLYFGHNIELLCFGHNIQLLYFGHIIQFLCFGHIIQFLCFGHIIQFLCFGYIIQFLCFGHIIQFLCFGHNIQLLYFGHIIQFLCFDVDIQL

Radius of gyration: 11.91 Å; chains: 1; bounding box: 32×23×30 Å

pLDDT: mean 92.3, std 3.06, range [77.44, 95.81]

Foldseek 3Di:
DEDEDEDAAEEDEDEEAAYHYEYDYAHYAYEYEYAHEAYDEEYAAEYYDYEYADEEDDYEYAAYEEEYEYEHYEYDYHYNHYHYDYDYPHYHD

Organism: Nematostella vectensis (NCBI:txid45351)